Protein AF-A0A368GLD6-F1 (afdb_monomer_lite)

Structure (mmCIF, N/CA/C/O backbone):
data_AF-A0A368GLD6-F1
#
_entry.id   AF-A0A368GLD6-F1
#
loop_
_atom_site.group_PDB
_atom_site.id
_atom_site.type_symbol
_atom_site.label_atom_id
_atom_site.label_alt_id
_atom_site.label_comp_id
_atom_site.label_asym_id
_atom_site.label_entity_id
_atom_site.label_seq_id
_atom_site.pdbx_PDB_ins_code
_atom_site.Cartn_x
_atom_site.Cartn_y
_atom_site.Cartn_z
_atom_site.occupancy
_atom_site.B_iso_or_equiv
_atom_site.auth_seq_id
_atom_site.auth_comp_id
_atom_site.auth_asym_id
_atom_site.auth_atom_id
_atom_site.pdbx_PDB_model_num
ATOM 1 N N . MET A 1 1 ? 7.383 2.559 10.287 1.00 92.19 1 MET A N 1
ATOM 2 C CA . MET A 1 1 ? 6.549 1.915 9.251 1.00 92.19 1 MET A CA 1
ATOM 3 C C . MET A 1 1 ? 6.900 0.441 9.238 1.00 92.19 1 MET A C 1
ATOM 5 O O . MET A 1 1 ? 8.070 0.131 9.435 1.00 92.19 1 MET A O 1
ATOM 9 N N . THR A 1 2 ? 5.912 -0.428 9.048 1.00 97.00 2 THR A N 1
ATOM 10 C CA . THR A 1 2 ? 6.111 -1.855 8.782 1.00 97.00 2 THR A CA 1
ATOM 11 C C . THR A 1 2 ? 5.249 -2.259 7.588 1.00 97.00 2 THR A C 1
ATOM 13 O O . THR A 1 2 ? 4.176 -1.678 7.397 1.00 97.00 2 THR A O 1
ATOM 16 N N . CYS A 1 3 ? 5.710 -3.187 6.751 1.00 96.25 3 CYS A N 1
ATOM 17 C CA . CYS A 1 3 ? 4.963 -3.599 5.559 1.00 96.25 3 CYS A CA 1
ATOM 18 C C . CYS A 1 3 ? 5.351 -5.000 5.064 1.00 96.25 3 CYS A C 1
ATOM 20 O O . CYS A 1 3 ? 6.440 -5.505 5.343 1.00 96.25 3 CYS A O 1
ATOM 22 N N . PHE A 1 4 ? 4.434 -5.592 4.296 1.00 96.38 4 PHE A N 1
ATOM 23 C CA . PHE A 1 4 ? 4.698 -6.698 3.384 1.00 96.38 4 PHE A CA 1
ATOM 24 C C . PHE A 1 4 ? 4.396 -6.212 1.969 1.00 96.38 4 PHE A C 1
ATOM 26 O O . PHE A 1 4 ? 3.261 -5.839 1.667 1.00 96.38 4 PHE A O 1
ATOM 33 N N . GLU A 1 5 ? 5.408 -6.222 1.113 1.00 94.38 5 GLU A N 1
ATOM 34 C CA . GLU A 1 5 ? 5.314 -5.794 -0.282 1.00 94.38 5 GLU A CA 1
ATOM 35 C C . GLU A 1 5 ? 5.877 -6.893 -1.194 1.00 94.38 5 GLU A C 1
ATOM 37 O O . GLU A 1 5 ? 6.686 -7.708 -0.732 1.00 94.38 5 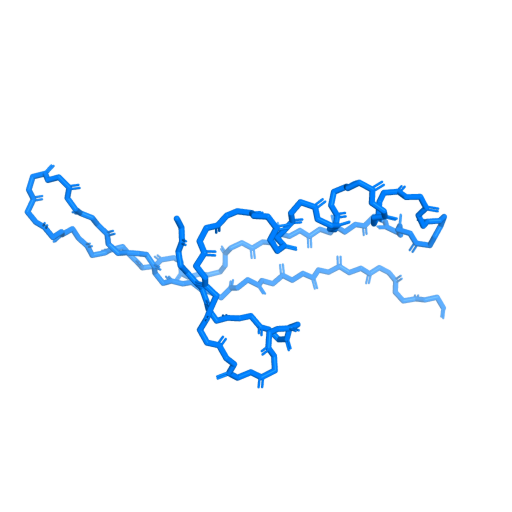GLU A O 1
ATOM 42 N N . PRO A 1 6 ? 5.474 -6.957 -2.476 1.00 93.69 6 PRO A N 1
ATOM 43 C CA . PRO A 1 6 ? 6.020 -7.929 -3.426 1.00 93.69 6 PRO A CA 1
ATOM 44 C C . PRO A 1 6 ? 7.556 -7.961 -3.444 1.00 93.69 6 PRO A C 1
ATOM 46 O O . PRO A 1 6 ? 8.162 -9.030 -3.495 1.00 93.69 6 PRO A O 1
ATOM 49 N N . GLU A 1 7 ? 8.183 -6.794 -3.330 1.00 94.25 7 GLU A N 1
ATOM 50 C CA . GLU A 1 7 ? 9.628 -6.588 -3.333 1.00 94.25 7 GLU A CA 1
ATOM 51 C C . GLU A 1 7 ? 10.329 -7.147 -2.084 1.00 94.25 7 GLU A C 1
ATOM 53 O O . GLU A 1 7 ? 11.519 -7.456 -2.135 1.00 94.25 7 GLU A O 1
ATOM 58 N N . ALA A 1 8 ? 9.602 -7.320 -0.976 1.00 94.50 8 ALA A N 1
ATOM 59 C CA . ALA A 1 8 ? 10.128 -7.876 0.272 1.00 94.50 8 ALA A CA 1
ATOM 60 C C . ALA A 1 8 ? 10.160 -9.418 0.286 1.00 94.50 8 ALA A C 1
ATOM 62 O O . ALA A 1 8 ? 10.650 -10.023 1.246 1.00 94.50 8 ALA A O 1
ATOM 63 N N . LEU A 1 9 ? 9.641 -10.071 -0.764 1.00 95.62 9 LEU A N 1
ATOM 64 C CA . LEU A 1 9 ? 9.681 -11.528 -0.959 1.00 95.62 9 LEU A CA 1
ATOM 65 C C . LEU A 1 9 ? 9.162 -12.329 0.253 1.00 95.62 9 LEU A C 1
ATOM 67 O O . LEU A 1 9 ? 9.724 -13.357 0.626 1.00 95.62 9 LEU A O 1
ATOM 71 N N . GLY A 1 10 ? 8.090 -11.842 0.883 1.00 96.62 10 GLY A N 1
ATOM 72 C CA . GLY A 1 10 ? 7.443 -12.497 2.026 1.00 96.62 10 GLY A CA 1
ATOM 73 C C . GLY A 1 10 ? 8.058 -12.191 3.397 1.00 96.62 10 GLY A C 1
ATOM 74 O O . GLY A 1 10 ? 7.570 -12.712 4.397 1.00 96.62 10 GLY A O 1
ATOM 75 N N . ASN A 1 11 ? 9.084 -11.340 3.472 1.00 97.62 11 ASN A N 1
ATOM 76 C CA . ASN A 1 11 ? 9.663 -10.893 4.740 1.00 97.62 11 ASN A CA 1
ATOM 77 C C . ASN A 1 11 ? 8.950 -9.641 5.266 1.00 97.62 11 ASN A C 1
ATOM 79 O O . ASN A 1 11 ? 8.517 -8.791 4.487 1.00 97.62 11 ASN A O 1
ATOM 83 N N . LEU A 1 12 ? 8.858 -9.519 6.594 1.00 97.88 12 LEU A N 1
ATOM 84 C CA . LEU A 1 12 ? 8.384 -8.300 7.246 1.00 97.88 12 LEU A CA 1
ATOM 85 C C . LEU A 1 12 ? 9.479 -7.236 7.175 1.00 97.88 12 LEU A C 1
ATOM 87 O O . LEU A 1 12 ? 10.591 -7.458 7.655 1.00 97.88 12 LEU A O 1
ATOM 91 N N . ILE A 1 13 ? 9.151 -6.078 6.614 1.00 98.19 13 ILE A N 1
ATOM 92 C CA . ILE A 1 13 ? 10.044 -4.920 6.603 1.00 98.19 13 ILE A CA 1
ATOM 93 C C . ILE A 1 13 ? 9.703 -3.996 7.767 1.00 98.19 13 ILE A C 1
ATOM 95 O O . ILE A 1 13 ? 8.529 -3.750 8.051 1.00 98.19 13 ILE A O 1
ATOM 99 N N . GLU A 1 14 ? 10.736 -3.436 8.396 1.00 98.12 14 GLU A N 1
ATOM 100 C CA . GLU A 1 14 ? 10.629 -2.414 9.435 1.00 98.12 14 GLU A CA 1
ATOM 101 C C . GLU A 1 14 ? 11.435 -1.161 9.061 1.00 98.12 14 GLU A C 1
ATOM 103 O O . GLU A 1 14 ? 12.514 -1.232 8.473 1.00 98.12 14 GLU A O 1
ATOM 108 N N . GLY A 1 15 ? 10.910 0.013 9.416 1.00 97.50 15 GLY A N 1
ATOM 109 C CA . GLY A 1 15 ? 11.524 1.303 9.095 1.00 97.50 15 GLY A CA 1
ATOM 110 C C . GLY A 1 15 ? 11.182 1.808 7.688 1.00 97.50 15 GLY A C 1
ATOM 111 O O . GLY A 1 15 ? 10.196 1.396 7.083 1.00 97.50 15 GLY A O 1
ATOM 112 N N . VAL A 1 16 ? 11.958 2.777 7.194 1.00 96.62 16 VAL A N 1
ATOM 113 C CA . VAL A 1 16 ? 11.710 3.456 5.901 1.00 96.62 16 VAL A CA 1
ATOM 114 C C . VAL A 1 16 ? 12.842 3.287 4.884 1.00 96.62 16 VAL A C 1
ATOM 116 O O . VAL A 1 16 ? 12.641 3.567 3.706 1.00 96.62 16 VAL A O 1
ATOM 119 N N . GLU A 1 17 ? 14.009 2.795 5.308 1.00 95.12 17 GLU A N 1
ATOM 120 C CA . GLU A 1 17 ? 15.210 2.710 4.461 1.00 95.12 17 GLU A CA 1
ATOM 121 C C . GLU A 1 17 ? 15.029 1.766 3.264 1.00 95.12 17 GLU A C 1
ATOM 123 O O . GLU A 1 17 ? 15.507 2.067 2.174 1.00 95.12 17 GLU A O 1
ATOM 128 N N . PHE A 1 18 ? 14.265 0.678 3.423 1.00 94.81 18 PHE A N 1
ATOM 129 C CA . PHE A 1 18 ? 13.927 -0.225 2.315 1.00 94.81 18 PHE A CA 1
ATOM 130 C C . PHE A 1 18 ? 13.245 0.518 1.154 1.00 94.81 18 PHE A C 1
ATOM 132 O O . PHE A 1 18 ? 13.623 0.371 -0.004 1.00 94.81 18 PHE A O 1
ATOM 139 N N . HIS A 1 19 ? 12.285 1.390 1.467 1.00 94.62 19 HIS A N 1
ATOM 140 C CA . HIS A 1 19 ? 11.539 2.152 0.469 1.00 94.62 19 HIS A CA 1
ATOM 141 C C . HIS A 1 19 ? 12.386 3.278 -0.138 1.00 94.62 19 HIS A C 1
ATOM 143 O O . HIS A 1 19 ? 12.244 3.557 -1.329 1.00 94.62 19 HIS A O 1
ATOM 149 N N . ARG A 1 20 ? 13.295 3.898 0.643 1.00 93.25 20 ARG A N 1
ATOM 150 C CA . ARG A 1 20 ? 14.193 4.978 0.177 1.00 93.25 20 ARG A CA 1
ATOM 151 C C . ARG A 1 20 ? 14.957 4.577 -1.089 1.00 93.25 20 ARG A C 1
ATOM 153 O O . ARG A 1 20 ? 15.065 5.392 -2.002 1.00 93.25 20 ARG A O 1
ATOM 160 N N . PHE A 1 21 ? 15.387 3.318 -1.196 1.00 91.56 21 PHE A N 1
ATOM 161 C CA . PHE A 1 21 ? 16.036 2.783 -2.398 1.00 91.56 21 PHE A CA 1
ATOM 162 C C . PHE A 1 21 ? 15.247 3.077 -3.694 1.00 91.56 21 PHE A C 1
ATOM 164 O O . PHE A 1 21 ? 15.816 3.524 -4.691 1.00 91.56 21 PHE A O 1
ATOM 171 N N . TYR A 1 22 ? 13.923 2.901 -3.686 1.00 89.06 22 TYR A N 1
ATOM 172 C CA . TYR A 1 22 ? 13.078 3.130 -4.864 1.00 89.06 22 TYR A CA 1
ATOM 173 C C . TYR A 1 22 ? 12.878 4.617 -5.189 1.00 89.06 22 TYR A C 1
ATOM 175 O O . TYR A 1 22 ? 12.591 4.951 -6.342 1.00 89.06 22 TYR A O 1
ATOM 183 N N . PHE A 1 23 ? 13.062 5.516 -4.219 1.00 88.38 23 PHE A N 1
ATOM 184 C CA . PHE A 1 23 ? 13.057 6.962 -4.459 1.00 88.38 23 PHE A CA 1
ATOM 185 C C . PHE A 1 23 ? 14.375 7.423 -5.081 1.00 88.38 23 PHE A C 1
ATOM 187 O O . PHE A 1 23 ? 14.353 8.096 -6.114 1.00 88.38 23 PHE A O 1
ATOM 194 N N . ASP A 1 24 ? 15.500 7.010 -4.497 1.00 89.44 24 ASP A N 1
ATOM 195 C CA . ASP A 1 24 ? 16.833 7.454 -4.915 1.00 89.44 24 ASP A CA 1
ATOM 196 C C . ASP A 1 24 ? 17.206 6.907 -6.302 1.00 89.44 24 ASP A C 1
ATOM 198 O O . ASP A 1 24 ? 17.778 7.618 -7.131 1.00 89.44 24 ASP A O 1
ATOM 202 N N . TYR A 1 25 ? 16.834 5.655 -6.588 1.00 81.06 25 TYR A N 1
ATOM 203 C CA . TYR A 1 25 ? 17.250 4.963 -7.813 1.00 81.06 25 TYR A CA 1
ATOM 204 C C . TYR A 1 25 ? 16.105 4.711 -8.806 1.00 81.06 25 TYR A C 1
ATOM 206 O O . TYR A 1 25 ? 16.346 4.603 -10.010 1.00 81.06 25 TYR A O 1
ATOM 214 N N . GLY A 1 26 ? 14.848 4.657 -8.353 1.00 68.75 26 GLY A N 1
ATOM 215 C CA . GLY A 1 26 ? 13.698 4.324 -9.205 1.00 68.75 26 GLY A CA 1
ATOM 216 C C . GLY A 1 26 ? 13.178 5.474 -10.073 1.00 68.75 26 GLY A C 1
ATOM 217 O O . GLY A 1 26 ? 12.405 5.237 -11.006 1.00 68.75 26 GLY A O 1
ATOM 218 N N . ASN A 1 27 ? 13.583 6.721 -9.812 1.00 62.22 27 ASN A N 1
ATOM 219 C CA . ASN A 1 27 ? 13.156 7.880 -10.606 1.00 62.22 27 ASN A CA 1
ATOM 220 C C . ASN A 1 27 ? 13.968 8.108 -11.890 1.00 62.22 27 ASN A C 1
ATOM 222 O O . ASN A 1 27 ? 13.534 8.864 -12.753 1.00 62.22 27 ASN A O 1
ATOM 226 N N . ASN A 1 28 ? 15.085 7.399 -12.062 1.00 62.28 28 ASN A N 1
ATOM 227 C CA . ASN A 1 28 ? 15.947 7.508 -13.242 1.00 62.28 28 ASN A CA 1
ATOM 228 C C . ASN A 1 28 ? 15.539 6.573 -14.392 1.00 62.28 28 ASN A C 1
ATOM 230 O O . ASN A 1 28 ? 16.295 6.415 -15.346 1.00 62.28 28 ASN A O 1
ATOM 234 N N . ASN A 1 29 ? 14.368 5.928 -14.320 1.00 62.16 29 ASN A N 1
ATOM 235 C CA . ASN A 1 29 ? 13.926 5.003 -15.358 1.00 62.16 29 ASN A CA 1
ATOM 236 C C . ASN A 1 29 ? 13.127 5.744 -16.454 1.00 62.16 29 ASN A C 1
ATOM 238 O O . ASN A 1 29 ? 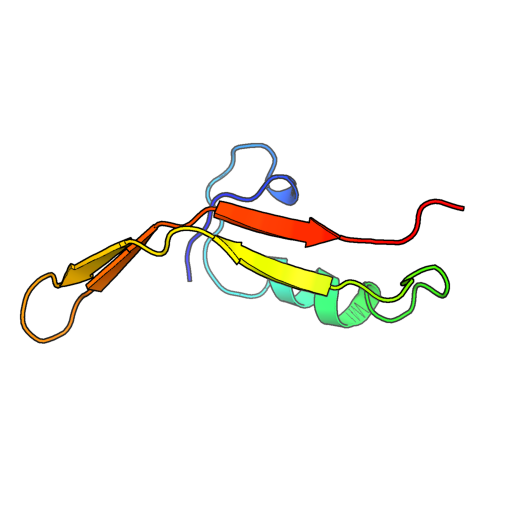11.960 6.079 -16.228 1.00 62.16 29 ASN A O 1
ATOM 242 N N . PRO A 1 30 ? 13.684 5.952 -17.667 1.00 55.78 30 PRO A N 1
ATOM 243 C CA . PRO A 1 30 ? 13.008 6.651 -18.768 1.00 55.78 30 PRO A CA 1
ATOM 244 C C . PRO A 1 30 ? 11.783 5.895 -19.318 1.00 55.78 30 PRO A C 1
ATOM 246 O O . PRO A 1 30 ? 11.085 6.396 -20.198 1.00 55.78 30 PRO A O 1
ATOM 249 N N . ARG A 1 31 ? 11.508 4.683 -18.812 1.00 56.09 31 ARG A N 1
ATOM 250 C CA . ARG A 1 31 ? 10.315 3.882 -19.120 1.00 56.09 31 ARG A CA 1
ATOM 251 C C . ARG A 1 31 ? 9.159 4.082 -18.138 1.00 56.09 31 ARG A C 1
ATOM 253 O O . ARG A 1 31 ? 8.175 3.357 -18.257 1.00 56.09 31 ARG A O 1
ATOM 260 N N . LYS A 1 32 ? 9.231 5.034 -17.194 1.00 63.00 32 LYS A N 1
ATOM 261 C CA . LYS A 1 32 ? 8.052 5.449 -16.412 1.00 63.00 32 LYS A CA 1
ATOM 262 C C . LYS A 1 32 ? 7.057 6.140 -17.350 1.00 63.00 32 LYS A C 1
ATOM 264 O O . LYS A 1 32 ? 7.011 7.362 -17.453 1.00 63.00 32 LYS A O 1
ATOM 269 N N . GLY A 1 33 ? 6.291 5.334 -18.082 1.00 68.88 33 GLY A N 1
ATOM 270 C CA . GLY A 1 33 ? 5.074 5.787 -18.735 1.00 68.88 33 GLY A CA 1
ATOM 271 C C . GLY A 1 33 ? 4.139 6.401 -17.697 1.00 68.88 33 GLY A C 1
ATOM 272 O O . GLY A 1 33 ? 4.280 6.174 -16.494 1.00 68.88 33 GLY A O 1
ATOM 273 N N . GLN A 1 34 ? 3.191 7.205 -18.161 1.00 80.44 34 GLN A N 1
ATOM 274 C CA . GLN A 1 34 ? 2.198 7.799 -17.281 1.00 80.44 34 GLN A CA 1
ATOM 275 C C . GLN A 1 34 ? 1.418 6.685 -16.567 1.00 80.44 34 GLN A C 1
ATOM 277 O O . GLN A 1 34 ? 0.747 5.880 -17.212 1.00 80.44 34 GLN A O 1
ATOM 282 N N . LEU A 1 35 ? 1.546 6.631 -15.240 1.00 88.50 35 LEU A N 1
ATOM 283 C CA . LEU A 1 35 ? 0.774 5.734 -14.387 1.00 88.50 35 LEU A CA 1
ATOM 284 C C . LEU A 1 35 ? -0.469 6.480 -13.902 1.00 88.50 35 LEU A C 1
ATOM 286 O O . LEU A 1 35 ? -0.360 7.591 -13.380 1.00 88.50 35 LEU A O 1
ATOM 290 N N . HIS A 1 36 ? -1.638 5.866 -14.046 1.00 92.44 36 HIS A N 1
ATOM 291 C CA . HIS A 1 36 ? -2.867 6.328 -13.410 1.00 92.44 36 HIS A CA 1
ATOM 292 C C . HIS A 1 36 ? -3.234 5.366 -12.283 1.00 92.44 36 HIS A C 1
ATOM 294 O O . HIS A 1 36 ? -3.364 4.166 -12.511 1.00 92.44 36 HIS A O 1
ATOM 300 N N . THR A 1 37 ? -3.385 5.881 -11.066 1.00 95.88 37 THR A N 1
ATOM 301 C CA . THR A 1 37 ? -3.689 5.065 -9.888 1.00 95.88 37 THR A CA 1
ATOM 302 C C . THR A 1 37 ? -5.053 5.444 -9.334 1.00 95.88 37 THR A C 1
ATOM 304 O O . THR A 1 37 ? -5.317 6.619 -9.082 1.00 95.88 37 THR A O 1
ATOM 307 N N . THR A 1 38 ? -5.895 4.442 -9.095 1.00 98.06 38 THR A N 1
ATOM 308 C CA . THR A 1 38 ? -7.238 4.593 -8.529 1.00 98.06 38 THR A CA 1
ATOM 309 C C . THR A 1 38 ? -7.392 3.700 -7.300 1.00 98.06 38 THR A C 1
ATOM 311 O O . THR A 1 38 ? -6.998 2.533 -7.303 1.00 98.06 38 THR A O 1
ATOM 314 N N . MET A 1 39 ? -7.988 4.245 -6.241 1.00 98.12 39 MET A N 1
ATOM 315 C CA . MET A 1 39 ? -8.364 3.499 -5.043 1.00 98.12 39 MET A CA 1
ATOM 316 C C . MET A 1 39 ? -9.802 2.998 -5.194 1.00 98.12 39 MET A C 1
ATOM 318 O O . MET A 1 39 ? -10.741 3.791 -5.157 1.00 98.12 39 MET A O 1
ATOM 322 N N . LEU A 1 40 ? -9.977 1.692 -5.386 1.00 98.56 40 LEU A N 1
ATOM 323 C CA . LEU A 1 40 ? -11.294 1.077 -5.535 1.00 98.56 40 LEU A CA 1
ATOM 324 C C . LEU A 1 40 ? -11.808 0.566 -4.188 1.00 98.56 40 LEU A C 1
ATOM 326 O O . LEU A 1 40 ? -11.060 -0.057 -3.431 1.00 98.56 40 LEU A O 1
ATOM 330 N N . ASN A 1 41 ? -13.102 0.788 -3.940 1.00 98.12 41 ASN A N 1
ATOM 331 C CA . ASN A 1 41 ? -13.847 0.303 -2.774 1.00 98.12 41 ASN A CA 1
ATOM 332 C C . ASN A 1 41 ? -13.112 0.506 -1.431 1.00 98.12 41 ASN A C 1
ATOM 334 O O . ASN A 1 41 ? -12.880 -0.475 -0.721 1.00 98.12 41 ASN A O 1
ATOM 338 N N . PRO A 1 42 ? -12.716 1.744 -1.073 1.00 98.00 42 PRO A N 1
ATOM 339 C CA . PRO A 1 42 ? -12.075 1.991 0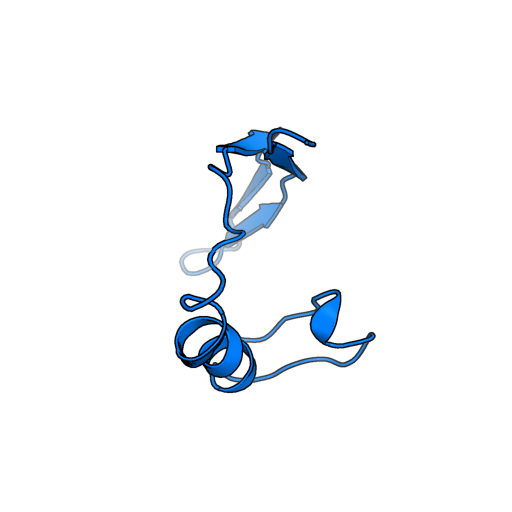.211 1.00 98.00 42 PRO A CA 1
ATOM 340 C C . PRO A 1 42 ? -13.031 1.667 1.362 1.00 98.00 42 PRO A C 1
ATOM 342 O O . PRO A 1 42 ? -14.127 2.221 1.451 1.00 98.00 42 PRO A O 1
ATOM 345 N N . ASN A 1 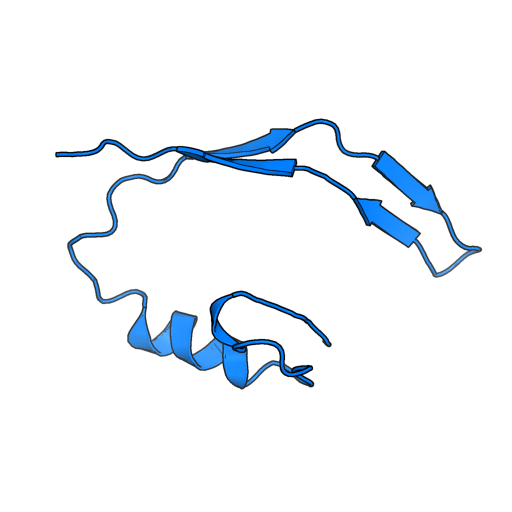43 ? -12.602 0.783 2.258 1.00 98.44 43 ASN A N 1
ATOM 346 C CA . ASN A 1 43 ? -13.284 0.473 3.506 1.00 98.44 43 ASN A CA 1
ATOM 347 C C . ASN A 1 43 ? -12.407 0.919 4.677 1.00 98.44 43 ASN A C 1
ATOM 349 O O . ASN A 1 43 ? -11.250 0.513 4.778 1.00 98.44 43 ASN A O 1
ATOM 353 N N . VAL A 1 44 ? -12.955 1.777 5.537 1.00 98.19 44 VAL A N 1
ATOM 354 C CA . VAL A 1 44 ? -12.250 2.337 6.693 1.00 98.19 44 VAL A CA 1
ATOM 355 C C . VAL A 1 44 ? -12.892 1.816 7.971 1.00 98.19 44 VAL A C 1
ATOM 357 O O . VAL A 1 44 ? -14.105 1.919 8.148 1.00 98.19 44 VAL A O 1
ATOM 360 N N . HIS A 1 45 ? -12.066 1.303 8.876 1.00 98.19 45 HIS A N 1
ATOM 361 C CA . HIS A 1 45 ? -12.446 0.872 10.211 1.00 98.19 45 HIS A CA 1
ATOM 362 C C . HIS A 1 45 ? -11.712 1.719 11.255 1.00 98.19 45 HIS A C 1
ATOM 364 O O . HIS A 1 45 ? -10.488 1.660 11.361 1.00 98.19 45 HIS A O 1
ATOM 370 N N . VAL A 1 46 ? -12.449 2.523 12.021 1.00 97.94 46 VAL A N 1
ATOM 371 C CA . VAL A 1 46 ? -11.889 3.354 13.099 1.00 97.94 46 VAL A CA 1
ATOM 372 C C . VAL A 1 46 ? -11.683 2.493 14.348 1.00 97.94 46 VAL A C 1
ATOM 374 O O . VAL A 1 46 ? -12.589 1.772 14.759 1.00 97.94 46 VAL A O 1
ATOM 377 N N . MET A 1 47 ? -10.496 2.568 14.946 1.00 96.94 47 MET A N 1
ATOM 378 C CA . MET A 1 47 ? -10.039 1.739 16.064 1.00 96.94 47 MET A CA 1
ATOM 379 C C . MET A 1 47 ? -9.682 2.617 17.273 1.00 96.94 47 MET A C 1
ATOM 381 O O . MET A 1 47 ? -8.515 2.765 17.628 1.00 96.94 47 MET A O 1
ATOM 385 N N . GLY A 1 48 ? -10.700 3.203 17.907 1.00 95.50 48 GLY A N 1
ATOM 386 C CA . GLY A 1 48 ? -10.528 4.123 19.037 1.00 95.50 48 GLY A CA 1
ATOM 387 C C . GLY A 1 48 ? -10.262 5.565 18.599 1.00 95.50 48 GLY A C 1
ATOM 388 O O . GLY A 1 48 ? -10.633 5.960 17.498 1.00 95.50 48 GLY A O 1
ATOM 389 N N . GLU A 1 49 ? -9.650 6.358 19.480 1.00 96.44 49 GLU A N 1
ATOM 390 C CA . GLU A 1 49 ? -9.436 7.798 19.253 1.00 96.44 49 GLU A CA 1
ATOM 391 C C . GLU A 1 49 ? -8.207 8.099 18.379 1.00 96.44 49 GLU A C 1
ATOM 393 O O . GLU A 1 49 ? -8.199 9.087 17.650 1.00 96.44 49 GLU A O 1
ATOM 398 N N . GLU A 1 50 ? -7.189 7.231 18.407 1.00 97.31 50 GLU A N 1
ATOM 399 C CA . GLU A 1 50 ? -5.893 7.468 17.746 1.00 97.31 50 GLU A CA 1
ATOM 400 C C . GLU A 1 50 ? -5.599 6.498 16.587 1.00 97.31 50 GLU A C 1
ATOM 402 O O . GLU A 1 50 ? -4.552 6.588 15.945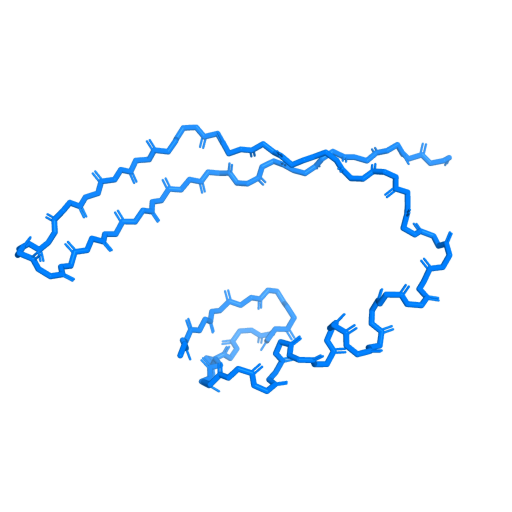 1.00 97.31 50 GLU A O 1
ATOM 407 N N . GLY A 1 51 ? -6.502 5.551 16.311 1.00 97.00 51 GLY A N 1
ATOM 408 C CA . GLY A 1 51 ? -6.264 4.456 15.371 1.00 97.00 51 GLY A CA 1
ATOM 409 C C . GLY A 1 51 ? -7.327 4.334 14.284 1.00 97.00 51 GLY A C 1
ATOM 410 O O . GLY A 1 51 ? -8.520 4.495 14.530 1.00 97.00 51 GLY A O 1
ATOM 411 N N . ALA A 1 52 ? -6.902 3.969 13.075 1.00 98.00 52 ALA A N 1
ATOM 412 C CA . ALA A 1 52 ? -7.787 3.521 12.005 1.00 98.00 52 ALA A CA 1
ATOM 413 C C . ALA A 1 52 ? -7.065 2.524 11.086 1.00 98.00 52 ALA A C 1
ATOM 415 O O . ALA A 1 52 ? -5.852 2.597 10.891 1.00 98.00 52 ALA A O 1
ATOM 416 N N . CYS A 1 53 ? -7.828 1.613 10.493 1.00 97.38 53 CYS A N 1
ATOM 417 C CA . CYS A 1 53 ? -7.392 0.699 9.447 1.00 97.38 53 CYS A CA 1
ATOM 418 C C . CYS A 1 53 ? -8.148 1.027 8.156 1.00 97.38 53 CYS A C 1
ATOM 420 O O . CYS A 1 53 ? -9.353 1.274 8.187 1.00 97.38 53 CYS A O 1
ATOM 422 N N . ILE A 1 54 ? -7.454 1.021 7.019 1.00 98.12 54 ILE A N 1
ATOM 423 C CA . ILE A 1 54 ? -8.071 1.155 5.699 1.00 98.12 54 ILE A CA 1
ATOM 424 C C . ILE A 1 54 ? -7.677 -0.033 4.826 1.00 98.12 54 ILE A C 1
ATOM 426 O O . ILE A 1 54 ? -6.499 -0.375 4.723 1.00 98.12 54 ILE A O 1
ATOM 430 N N . ALA A 1 55 ? -8.665 -0.634 4.172 1.00 98.31 55 ALA A N 1
ATOM 431 C CA . ALA A 1 55 ? -8.480 -1.660 3.157 1.00 98.31 55 ALA A CA 1
ATOM 432 C C . ALA A 1 55 ? -9.087 -1.181 1.836 1.00 98.31 55 ALA A C 1
ATOM 434 O O . ALA A 1 55 ? -10.166 -0.592 1.810 1.00 98.31 55 ALA A O 1
ATOM 435 N N . TYR A 1 56 ? -8.384 -1.409 0.733 1.00 98.38 56 TYR A N 1
ATOM 436 C CA . TYR A 1 56 ? -8.826 -1.021 -0.603 1.00 98.38 56 TYR A CA 1
ATOM 437 C C . TYR A 1 56 ? -8.127 -1.870 -1.661 1.00 98.38 56 TYR A C 1
ATOM 439 O O . TYR A 1 56 ? -7.105 -2.506 -1.395 1.00 98.38 56 TYR A O 1
ATOM 447 N N . VAL A 1 57 ? -8.649 -1.836 -2.886 1.00 98.38 57 VAL A N 1
ATOM 448 C CA . VAL A 1 57 ? -7.962 -2.393 -4.055 1.00 98.38 57 VAL A CA 1
ATOM 449 C C . VAL A 1 57 ? -7.260 -1.254 -4.793 1.00 98.38 57 VAL A C 1
ATOM 451 O O . VAL A 1 57 ? -7.904 -0.303 -5.238 1.00 98.38 57 VAL A O 1
ATOM 454 N N . ARG A 1 58 ? -5.928 -1.325 -4.916 1.00 97.00 58 ARG A N 1
ATOM 455 C CA . ARG A 1 58 ? -5.138 -0.368 -5.706 1.00 97.00 58 ARG A CA 1
ATOM 456 C C . ARG A 1 58 ? -5.147 -0.791 -7.170 1.00 97.00 58 ARG A C 1
ATOM 458 O O . ARG A 1 58 ? -4.451 -1.734 -7.537 1.00 97.00 58 ARG A O 1
ATOM 465 N N . LEU A 1 59 ? -5.896 -0.080 -8.006 1.00 97.38 59 LEU A N 1
ATOM 466 C CA . LEU A 1 59 ? -5.826 -0.253 -9.454 1.00 97.38 59 LEU A CA 1
ATOM 467 C C . LEU A 1 59 ? -4.761 0.690 -10.016 1.00 97.38 59 LEU A C 1
ATOM 469 O O . LEU A 1 59 ? -4.834 1.899 -9.812 1.00 97.38 59 LEU A O 1
ATOM 473 N N . THR A 1 60 ? -3.783 0.145 -10.734 1.00 94.00 60 THR A N 1
ATOM 474 C CA . THR A 1 60 ? -2.777 0.928 -11.459 1.00 94.00 60 THR A CA 1
ATOM 475 C C . THR A 1 60 ? -2.903 0.634 -12.946 1.00 94.00 60 THR A C 1
ATOM 477 O O . THR A 1 60 ? -2.812 -0.516 -13.364 1.00 94.00 60 THR A O 1
ATOM 480 N N . GLN A 1 61 ? -3.113 1.679 -13.738 1.00 93.69 61 GLN A N 1
ATOM 481 C CA . GLN A 1 61 ? -3.207 1.630 -15.190 1.00 93.69 61 GLN A CA 1
ATOM 482 C C . GLN A 1 61 ? -1.963 2.261 -15.801 1.00 93.69 61 GLN A C 1
ATOM 484 O O . GLN A 1 61 ? -1.465 3.285 -15.329 1.00 93.69 61 GLN A O 1
ATOM 489 N N . TYR A 1 62 ? -1.491 1.658 -16.880 1.00 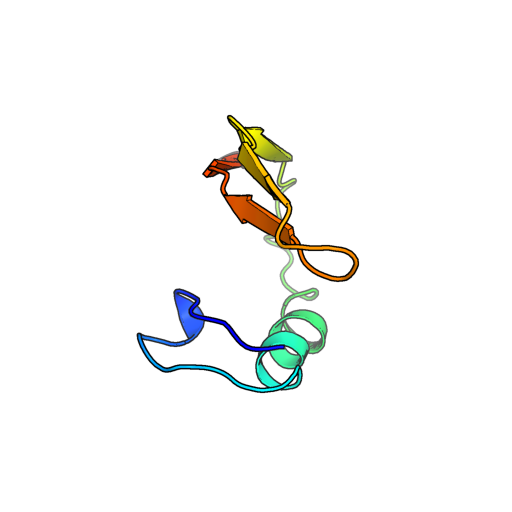89.62 62 TYR A N 1
ATOM 490 C CA . TYR A 1 62 ? -0.414 2.172 -17.706 1.00 89.62 62 TYR A CA 1
ATOM 491 C C . TYR A 1 62 ? -0.684 1.769 -19.152 1.00 89.62 62 TYR A C 1
ATOM 493 O O . TYR A 1 62 ? -1.352 0.768 -19.407 1.00 89.62 62 TYR A O 1
ATOM 501 N N . MET A 1 63 ? -0.194 2.564 -20.100 1.00 86.31 63 MET A N 1
ATOM 502 C CA . MET A 1 63 ? -0.238 2.190 -21.510 1.00 86.31 63 MET A CA 1
ATOM 503 C C . MET A 1 63 ? 0.849 1.150 -21.765 1.00 86.31 63 MET A C 1
ATOM 505 O O . MET A 1 63 ? 2.036 1.465 -21.643 1.00 86.31 63 MET A O 1
ATOM 509 N N . ASP A 1 64 ? 0.438 -0.072 -22.091 1.00 79.31 64 ASP A N 1
ATOM 510 C CA . ASP A 1 64 ? 1.349 -1.083 -22.617 1.00 79.31 64 ASP A CA 1
ATOM 511 C C . ASP A 1 64 ? 1.750 -0.691 -24.048 1.00 79.31 64 ASP A C 1
ATOM 513 O O . ASP A 1 64 ? 0.928 -0.135 -24.785 1.00 79.31 64 ASP A O 1
ATOM 517 N N . ARG A 1 65 ? 3.025 -0.864 -24.403 1.00 67.94 65 ARG A N 1
ATOM 518 C CA . ARG A 1 65 ? 3.564 -0.430 -25.704 1.00 67.94 65 ARG A CA 1
ATOM 519 C C . ARG A 1 65 ? 3.489 -1.529 -26.747 1.00 67.94 65 ARG A C 1
ATOM 521 O O . ARG A 1 65 ? 3.832 -2.675 -26.398 1.00 67.94 65 ARG A O 1
#

InterPro domains:
  IPR013543 Calcium/calmodulin-dependent protein kinase II, association-domain [PF08332] (1-65)
  IPR032710 NTF2-like domain superfamily [SSF54427] (1-63)

Sequence (65 aa):
MTCFEPEALGNLIEGVEFHRFYFDYGNNNPRKGQLHTTMLNPNVHVMGEEGACIAYVRLTQYMDR

pLDDT: mean 90.33, std 11.87, range [55.78, 98.56]

Radius of gyration: 15.47 Å; chains: 1; bounding box: 31×20×45 Å

Organism: Ancylostoma caninum (NCBI:txid29170)

Foldseek 3Di:
DWDDDVVCVPDIDDDCVVVVCCVVPVVPDPPPADKDKDWAPWDKDADPDPDIDIDTDIDIDGDDD

Secondary structure (DSSP, 8-state):
-EE--GGGTTPPEESSHHHHHHHHTGGG-TT-PPPEEEEEEEEEEE-SSS-EEEEEEEEEE----